Protein AF-A0A9W3SJL1-F1 (afdb_monomer_lite)

Sequence (80 aa):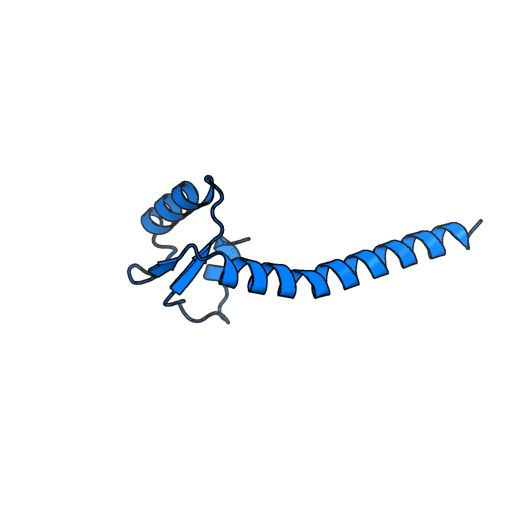
MFKKTLQSFHVSKPCTITIDKNPAYPVAITKLKKEKKVPLGTQIRQIKYLNNVVEQDHRFIKKRLRSMLGFTQLHVFLQE

Foldseek 3Di:
DVLVQLVDPPDDQAQEDEDEPDPVVVVVVVVCVVVVSHPPNYHYDHDPVVVVVVVVVVVVVVVVVVVVVVVVVVVVVVVD

InterPro domains:
  IPR032874 DDE domain [PF13610] (2-74)
  IPR052183 Bacterial Insertion Sequence Transposase [PTHR35528] (18-72)

Radius of gyration: 18.25 Å; chains: 1; bounding box: 46×30×42 Å

Secondary structure (DSSP, 8-state):
-HHHHHT-TTS---SEEE--S-THHHHHHHHHHHTT-S-TT-EEE--HHHHHHHHHHHHHHHHHHHHHHHHHHHHHHT--

Organism: Bacillus thuringiensis (NCBI:txid1428)

Structure (mmCIF, N/CA/C/O backbone):
data_AF-A0A9W3SJL1-F1
#
_entry.id   AF-A0A9W3SJL1-F1
#
loop_
_atom_site.group_PDB
_atom_site.id
_atom_site.type_symbol
_atom_site.label_atom_id
_atom_site.label_alt_id
_atom_site.label_comp_id
_atom_site.label_asym_id
_atom_site.label_entity_id
_atom_site.label_seq_id
_atom_site.pdbx_PDB_ins_code
_atom_site.Cartn_x
_atom_site.Cartn_y
_atom_site.Cartn_z
_atom_site.occupancy
_atom_site.B_iso_or_equiv
_atom_site.auth_seq_id
_atom_site.auth_comp_id
_atom_site.auth_asym_id
_atom_site.auth_atom_id
_atom_site.pdbx_PDB_model_num
ATOM 1 N N . MET A 1 1 ? 1.720 9.125 -1.211 1.00 60.78 1 MET A N 1
ATOM 2 C CA . MET A 1 1 ? 1.181 8.169 -2.204 1.00 60.78 1 MET A CA 1
ATOM 3 C C . MET A 1 1 ? -0.153 7.573 -1.748 1.00 60.78 1 MET A C 1
ATOM 5 O O . MET A 1 1 ? -1.166 7.983 -2.287 1.00 60.78 1 MET A O 1
ATOM 9 N N . PHE A 1 2 ? -0.203 6.739 -0.701 1.00 72.19 2 PHE A N 1
ATOM 10 C CA . PHE A 1 2 ? -1.423 6.009 -0.289 1.00 72.19 2 PHE A CA 1
ATOM 11 C C . PHE A 1 2 ? -2.663 6.875 0.032 1.00 72.19 2 PHE A C 1
ATOM 13 O O . PHE A 1 2 ? -3.779 6.562 -0.360 1.00 72.19 2 PHE A O 1
ATOM 20 N N . LYS A 1 3 ? -2.491 8.027 0.693 1.00 74.19 3 LYS A N 1
ATOM 21 C CA . LYS A 1 3 ? -3.608 8.963 0.923 1.00 74.19 3 LYS A CA 1
ATOM 22 C C . LYS A 1 3 ? -4.178 9.527 -0.388 1.00 74.19 3 LYS A C 1
ATOM 24 O O . LYS A 1 3 ? -5.381 9.717 -0.482 1.00 74.19 3 LYS A O 1
ATOM 29 N N . LYS A 1 4 ? -3.324 9.770 -1.392 1.00 78.38 4 LYS A N 1
ATOM 30 C CA . LYS A 1 4 ? -3.746 10.298 -2.699 1.00 78.38 4 LYS A CA 1
ATOM 31 C C . LYS A 1 4 ? -4.548 9.255 -3.481 1.00 78.38 4 LYS A C 1
ATOM 33 O O . LYS A 1 4 ? -5.533 9.610 -4.109 1.00 78.38 4 LYS A O 1
ATOM 38 N N . THR A 1 5 ? -4.170 7.976 -3.398 1.00 75.69 5 THR A N 1
ATOM 39 C CA . THR A 1 5 ? -4.892 6.894 -4.088 1.00 75.69 5 THR A CA 1
ATOM 40 C C . THR A 1 5 ? -6.290 6.680 -3.513 1.00 75.69 5 THR A C 1
ATOM 42 O O . THR A 1 5 ? -7.227 6.491 -4.276 1.00 75.69 5 THR A O 1
ATOM 45 N N . LEU A 1 6 ? -6.459 6.798 -2.191 1.00 76.19 6 LEU A N 1
ATOM 46 C CA . LEU A 1 6 ? -7.774 6.726 -1.536 1.00 76.19 6 LEU A CA 1
ATOM 47 C C . LEU A 1 6 ? -8.679 7.941 -1.807 1.00 76.19 6 LEU A C 1
ATOM 49 O O . LEU A 1 6 ? -9.881 7.862 -1.589 1.00 76.19 6 LEU A O 1
ATOM 53 N N . GLN A 1 7 ? -8.105 9.066 -2.240 1.00 74.38 7 GLN A N 1
ATOM 54 C CA . GLN A 1 7 ? -8.829 10.305 -2.545 1.00 74.38 7 GLN A CA 1
ATOM 55 C C . GLN A 1 7 ? -9.180 10.450 -4.033 1.00 74.38 7 GLN A C 1
ATOM 57 O O . GLN A 1 7 ? -9.860 11.403 -4.400 1.00 74.38 7 GLN A O 1
ATOM 62 N N . SER A 1 8 ? -8.703 9.545 -4.892 1.00 77.44 8 SER A N 1
ATOM 63 C CA . SER A 1 8 ? -8.950 9.612 -6.332 1.00 77.44 8 SER A CA 1
ATOM 64 C C . SER A 1 8 ? -10.410 9.294 -6.655 1.00 77.44 8 SER A C 1
ATOM 66 O O . SER A 1 8 ? -10.917 8.249 -6.253 1.00 77.44 8 SER A O 1
ATOM 68 N N . PHE A 1 9 ? -11.063 10.160 -7.436 1.00 65.12 9 PHE A N 1
ATOM 69 C CA . PHE A 1 9 ? -12.465 10.002 -7.847 1.00 65.12 9 PHE A CA 1
ATOM 70 C C . PHE A 1 9 ? -12.718 8.739 -8.686 1.00 65.12 9 PHE A C 1
ATOM 72 O O . PHE A 1 9 ? -13.824 8.210 -8.676 1.00 65.12 9 PHE A O 1
ATOM 79 N N . HIS A 1 10 ? -11.694 8.230 -9.379 1.00 74.00 10 HIS A N 1
ATOM 80 C CA . HIS A 1 10 ? -11.800 7.037 -10.227 1.00 74.00 10 HIS A CA 1
ATOM 81 C C . HIS A 1 10 ? -11.721 5.716 -9.449 1.00 74.00 10 HIS A C 1
ATOM 83 O O . HIS A 1 10 ? -11.903 4.650 -10.032 1.00 74.00 10 HIS A O 1
ATOM 89 N N . VAL A 1 11 ? -11.419 5.757 -8.148 1.00 67.38 11 VAL A N 1
ATOM 90 C CA . VAL A 1 11 ? -11.241 4.555 -7.331 1.00 67.38 11 VAL A CA 1
ATOM 91 C C . VAL A 1 11 ? -12.473 4.372 -6.451 1.00 67.38 11 VAL A C 1
ATOM 93 O O . VAL A 1 11 ? -12.704 5.129 -5.509 1.00 67.38 11 VAL A O 1
ATOM 96 N N . SER A 1 12 ? -13.269 3.339 -6.737 1.00 70.75 12 SER A N 1
ATOM 97 C CA . SER A 1 12 ? -14.344 2.901 -5.842 1.00 70.75 12 SER A CA 1
ATOM 98 C C . SER A 1 12 ? -13.773 2.549 -4.467 1.00 70.75 12 SER A C 1
ATOM 100 O O . SER A 1 12 ? -12.683 1.979 -4.385 1.00 70.75 12 SER A O 1
ATOM 102 N N . LYS A 1 13 ? -14.520 2.829 -3.391 1.00 76.31 13 LYS A N 1
ATOM 103 C CA . LYS A 1 13 ? -14.123 2.485 -2.014 1.00 76.31 13 LYS A CA 1
ATOM 104 C C . LYS A 1 13 ? -13.703 1.005 -1.951 1.00 76.31 13 LYS A C 1
ATOM 106 O O . LYS A 1 13 ? -14.554 0.140 -2.162 1.00 76.31 13 LYS A O 1
ATOM 111 N N . PRO A 1 14 ? -12.420 0.694 -1.691 1.00 77.69 14 PRO A N 1
ATOM 112 C CA . PRO A 1 14 ? -11.947 -0.680 -1.756 1.00 77.69 14 PRO A CA 1
ATOM 113 C C . PRO A 1 14 ? -12.518 -1.479 -0.585 1.00 77.69 14 PRO A C 1
ATOM 115 O O . PRO A 1 14 ? -12.440 -1.048 0.561 1.00 77.69 14 PRO A O 1
ATOM 118 N N . CYS A 1 15 ? -13.060 -2.663 -0.866 1.00 83.19 15 CYS A N 1
ATOM 119 C CA . CYS A 1 15 ? -13.526 -3.582 0.175 1.00 83.19 15 CYS A CA 1
ATOM 120 C C . CYS A 1 15 ? -12.344 -4.280 0.880 1.00 83.19 15 CYS A C 1
ATOM 122 O O . CYS A 1 15 ? -12.409 -4.620 2.061 1.00 83.19 15 CYS A O 1
ATOM 124 N N . THR A 1 16 ? -11.218 -4.452 0.179 1.00 84.19 16 THR A N 1
ATOM 125 C CA . THR A 1 16 ? -10.012 -5.093 0.716 1.00 84.19 16 THR A CA 1
ATOM 126 C C . THR A 1 16 ? -8.748 -4.416 0.201 1.00 84.19 16 THR A C 1
ATOM 128 O O . THR A 1 16 ? -8.627 -4.141 -0.991 1.00 84.19 16 THR A O 1
ATOM 131 N N . ILE A 1 17 ? -7.782 -4.183 1.089 1.00 87.00 17 ILE A N 1
ATOM 132 C CA . ILE A 1 17 ? -6.472 -3.614 0.765 1.00 87.00 17 ILE A CA 1
ATOM 133 C C . ILE A 1 17 ? -5.398 -4.643 1.107 1.00 87.00 17 ILE A C 1
ATOM 135 O O . ILE A 1 17 ? -5.342 -5.168 2.221 1.00 87.00 17 ILE A O 1
ATOM 139 N N . THR A 1 18 ? -4.537 -4.922 0.131 1.00 88.50 18 THR A N 1
ATOM 140 C CA . THR A 1 18 ? -3.361 -5.775 0.328 1.00 88.50 18 THR A CA 1
ATOM 141 C C . THR A 1 18 ? -2.171 -4.904 0.684 1.00 88.50 18 THR A C 1
ATOM 143 O O . THR A 1 18 ? -1.952 -3.879 0.038 1.00 88.50 18 THR A O 1
ATOM 146 N N . ILE A 1 19 ? -1.442 -5.280 1.729 1.00 86.38 19 ILE A N 1
ATOM 147 C CA . ILE A 1 19 ? -0.347 -4.482 2.273 1.00 86.38 19 ILE A CA 1
ATOM 148 C C . ILE A 1 19 ? 0.865 -5.375 2.505 1.00 86.38 19 ILE A C 1
ATOM 150 O O . ILE A 1 19 ? 0.739 -6.556 2.837 1.00 86.38 19 ILE A O 1
ATOM 154 N N . ASP A 1 20 ? 2.043 -4.788 2.329 1.00 84.62 20 ASP A N 1
ATOM 155 C CA . ASP A 1 20 ? 3.291 -5.454 2.637 1.00 84.62 20 ASP A CA 1
ATOM 156 C C . ASP A 1 20 ? 3.523 -5.646 4.145 1.00 84.62 20 ASP A C 1
ATOM 158 O O . ASP A 1 20 ? 2.935 -4.958 4.980 1.00 84.62 20 ASP A O 1
ATOM 162 N N . LYS A 1 21 ? 4.370 -6.616 4.497 1.00 84.12 21 LYS A N 1
ATOM 163 C CA . LYS A 1 21 ? 4.696 -6.978 5.884 1.00 84.12 21 LYS A CA 1
ATOM 164 C C . LYS A 1 21 ? 5.640 -5.983 6.576 1.00 84.12 21 LYS A C 1
ATOM 166 O O . LYS A 1 21 ? 6.144 -6.268 7.658 1.00 84.12 21 LYS A O 1
ATOM 171 N N . ASN A 1 22 ? 5.889 -4.817 5.984 1.00 86.81 22 ASN A N 1
ATOM 172 C CA . ASN A 1 22 ? 6.717 -3.782 6.591 1.00 86.81 22 ASN A CA 1
ATOM 173 C C . ASN A 1 22 ? 6.070 -3.216 7.884 1.00 86.81 22 ASN A C 1
ATOM 175 O O . ASN A 1 22 ? 4.890 -2.840 7.874 1.00 86.81 22 ASN A O 1
ATOM 179 N N . PRO A 1 23 ? 6.840 -3.089 8.986 1.00 86.19 23 PRO A N 1
ATOM 180 C CA . PRO A 1 23 ? 6.348 -2.613 10.284 1.00 86.19 23 PRO A CA 1
ATOM 181 C C . PRO A 1 23 ? 5.795 -1.177 10.281 1.00 86.19 23 PRO A C 1
ATOM 183 O O . PRO A 1 23 ? 5.039 -0.811 11.180 1.00 86.19 23 PRO A O 1
ATOM 186 N N . ALA A 1 24 ? 6.108 -0.356 9.275 1.00 88.56 24 ALA A N 1
ATOM 187 C CA . ALA A 1 24 ? 5.582 1.004 9.166 1.00 88.56 24 ALA A CA 1
ATOM 188 C C . ALA A 1 24 ? 4.080 1.049 8.816 1.00 88.56 24 ALA A C 1
ATOM 190 O O . ALA A 1 24 ? 3.380 2.007 9.168 1.00 88.56 24 ALA A O 1
ATOM 191 N N . TYR A 1 25 ? 3.555 0.030 8.125 1.00 86.94 25 TYR A N 1
ATOM 192 C CA . TYR A 1 25 ? 2.182 0.063 7.621 1.00 86.94 25 TYR A CA 1
ATOM 193 C C . TYR A 1 25 ? 1.104 -0.034 8.705 1.00 86.94 25 TYR A C 1
ATOM 195 O O . TYR A 1 25 ? 0.172 0.772 8.644 1.00 86.94 25 TYR A O 1
ATOM 203 N N . PRO A 1 26 ? 1.190 -0.932 9.708 1.00 86.75 26 PRO A N 1
ATOM 204 C CA . PRO A 1 26 ? 0.229 -0.977 10.810 1.00 86.75 26 PRO A CA 1
ATOM 205 C C . PRO A 1 26 ? 0.009 0.386 11.478 1.00 86.75 26 PRO A C 1
ATOM 207 O O . PRO A 1 26 ? -1.134 0.799 11.671 1.00 86.75 26 PRO A O 1
ATOM 210 N N . VAL A 1 27 ? 1.090 1.128 11.740 1.00 89.00 27 VAL A N 1
ATOM 211 C CA . VAL A 1 27 ? 1.045 2.466 12.355 1.00 89.00 27 VAL A CA 1
ATOM 212 C C . VAL A 1 27 ? 0.372 3.490 11.435 1.00 89.00 27 VAL A C 1
ATOM 214 O O . VAL A 1 27 ? -0.435 4.312 11.873 1.00 89.00 27 VAL A O 1
ATOM 217 N N . ALA A 1 28 ? 0.656 3.438 10.133 1.00 88.38 28 ALA A N 1
ATOM 218 C CA . ALA A 1 28 ? 0.019 4.327 9.166 1.00 88.38 28 ALA A CA 1
ATOM 219 C C . ALA A 1 28 ? -1.486 4.038 9.021 1.00 88.38 28 ALA A C 1
ATOM 221 O O . ALA A 1 28 ? -2.297 4.960 8.937 1.00 88.38 28 ALA A O 1
ATOM 222 N N . ILE A 1 29 ? -1.873 2.763 9.022 1.00 86.88 29 ILE A N 1
ATOM 223 C CA . ILE A 1 29 ? -3.265 2.320 8.891 1.00 86.88 29 ILE A CA 1
ATOM 224 C C . ILE A 1 29 ? -4.099 2.770 10.085 1.00 86.88 29 ILE A C 1
ATOM 226 O O . ILE A 1 29 ? -5.197 3.289 9.888 1.00 86.88 29 ILE A O 1
ATOM 230 N N . THR A 1 30 ? -3.610 2.579 11.312 1.00 87.06 30 THR A N 1
ATOM 231 C CA . THR A 1 30 ? -4.342 2.992 12.521 1.00 87.06 30 THR A CA 1
ATOM 232 C C . THR A 1 30 ? -4.579 4.498 12.521 1.00 87.06 30 THR A C 1
ATOM 234 O O . THR A 1 30 ? -5.703 4.944 12.764 1.00 87.06 30 THR A O 1
ATOM 237 N N . LYS A 1 31 ? -3.570 5.284 12.124 1.00 90.00 31 LYS A N 1
ATOM 238 C CA . LYS A 1 31 ? -3.706 6.732 11.930 1.00 90.00 31 LYS A CA 1
ATOM 239 C C . LYS A 1 31 ? -4.753 7.079 10.865 1.00 90.00 31 LYS A C 1
ATOM 241 O O . LYS A 1 31 ? -5.621 7.913 11.108 1.00 90.00 31 LYS A O 1
ATOM 246 N N . LEU A 1 32 ? -4.737 6.407 9.713 1.00 86.50 32 LEU A N 1
ATOM 247 C CA . LEU A 1 32 ? -5.694 6.657 8.626 1.00 86.50 32 LEU A CA 1
ATOM 248 C C . LEU A 1 32 ? -7.133 6.241 8.968 1.00 86.50 32 LEU A C 1
ATOM 250 O O . LEU A 1 32 ? -8.076 6.906 8.529 1.00 86.50 32 LEU A O 1
ATOM 254 N N . LYS A 1 33 ? -7.307 5.180 9.766 1.00 85.31 33 LYS A N 1
ATOM 255 C CA . LYS A 1 33 ? -8.607 4.788 10.330 1.00 85.31 33 LYS A CA 1
ATOM 256 C C . LYS A 1 33 ? -9.124 5.853 11.300 1.00 85.31 33 LYS A C 1
ATOM 258 O O . LYS A 1 33 ? -10.282 6.246 11.188 1.00 85.31 33 LYS A O 1
ATOM 263 N N . LYS A 1 34 ? -8.265 6.383 12.181 1.00 86.69 34 LYS A N 1
ATOM 264 C CA . LYS A 1 34 ? -8.612 7.488 13.098 1.00 86.69 34 LYS A CA 1
ATOM 265 C C . LYS A 1 34 ? -9.030 8.752 12.340 1.00 86.69 34 LYS A C 1
ATOM 267 O O . LYS A 1 34 ? -9.987 9.416 12.718 1.00 86.69 34 LYS A O 1
ATOM 272 N N . GLU A 1 35 ? -8.355 9.046 11.232 1.00 86.94 35 GLU A N 1
ATOM 273 C CA . GLU A 1 35 ? -8.667 10.176 10.348 1.00 86.94 35 GLU A CA 1
ATOM 274 C C . GLU A 1 35 ? -9.889 9.935 9.432 1.00 86.94 35 GLU A C 1
ATOM 276 O O . GLU A 1 35 ? -10.187 10.790 8.599 1.00 86.94 35 GLU A O 1
ATOM 281 N N . LYS A 1 36 ? -10.585 8.788 9.545 1.00 81.69 36 LYS A N 1
ATOM 282 C CA . LYS A 1 36 ? -11.736 8.383 8.706 1.00 81.69 36 LYS A CA 1
ATOM 283 C C . LYS A 1 36 ? -11.456 8.407 7.193 1.00 81.69 36 LYS A C 1
ATOM 285 O O . LYS A 1 36 ? -12.372 8.533 6.385 1.00 81.69 36 LYS A O 1
ATOM 290 N N . LYS A 1 37 ? -10.189 8.260 6.791 1.00 81.31 37 LYS A N 1
ATOM 291 C CA . LYS A 1 37 ? -9.769 8.253 5.374 1.00 81.31 37 LYS A CA 1
ATOM 292 C C . LYS A 1 37 ? -9.851 6.878 4.724 1.00 81.31 37 LYS A C 1
ATOM 294 O O . LYS A 1 37 ? -9.792 6.776 3.505 1.00 81.31 37 LYS A O 1
ATOM 299 N N . VAL A 1 38 ? -9.965 5.832 5.536 1.00 80.00 38 VAL A N 1
ATOM 300 C CA . VAL A 1 38 ? -10.199 4.457 5.095 1.00 80.00 38 VAL A CA 1
ATOM 301 C C . VAL A 1 38 ? -11.624 4.075 5.507 1.00 80.00 38 VAL A C 1
ATOM 303 O O . VAL A 1 38 ? -11.977 4.297 6.669 1.00 80.00 38 VAL A O 1
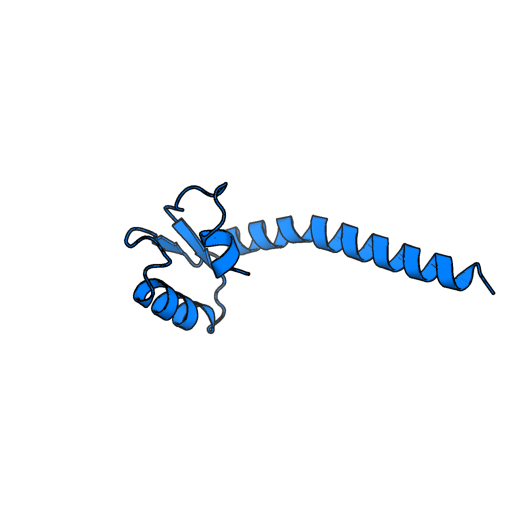ATOM 306 N N . PRO A 1 39 ? -12.448 3.511 4.607 1.00 80.12 39 PRO A N 1
ATOM 307 C CA . PRO A 1 39 ? -13.787 3.044 4.958 1.00 80.12 39 PRO A CA 1
ATOM 308 C C . PRO A 1 39 ? -13.736 2.020 6.101 1.00 80.12 39 PRO A C 1
ATOM 310 O O . PRO A 1 39 ? -12.908 1.107 6.064 1.00 80.12 39 PRO A O 1
ATOM 313 N N . LEU A 1 40 ? -14.632 2.137 7.091 1.00 72.75 40 LEU A N 1
ATOM 314 C CA . LEU A 1 40 ? -14.631 1.285 8.294 1.00 72.75 40 LEU A CA 1
ATOM 315 C C . LEU A 1 40 ? -14.725 -0.223 7.992 1.00 72.75 40 LEU A C 1
ATOM 317 O O . LEU A 1 40 ? -14.188 -1.019 8.754 1.00 72.75 40 LEU A O 1
ATOM 321 N N . GLY A 1 41 ? -15.348 -0.609 6.875 1.00 77.31 41 GLY A N 1
ATOM 322 C CA . GLY A 1 41 ? -15.489 -2.007 6.445 1.00 77.31 41 GLY A CA 1
ATOM 323 C C . GLY A 1 41 ? -14.318 -2.564 5.630 1.00 77.31 41 GLY A C 1
ATOM 324 O O . GLY A 1 41 ? -14.396 -3.688 5.147 1.00 77.31 41 GLY A O 1
ATOM 325 N N . THR A 1 42 ? -13.245 -1.793 5.435 1.00 83.12 42 THR A N 1
ATOM 326 C CA . THR A 1 42 ? -12.130 -2.224 4.584 1.00 83.12 42 THR A CA 1
ATOM 327 C C . THR A 1 42 ? -11.280 -3.268 5.295 1.00 83.12 42 THR A C 1
ATOM 329 O O . THR A 1 42 ? -10.642 -2.977 6.315 1.00 83.12 42 THR A O 1
ATOM 332 N N . GLN A 1 43 ? -11.218 -4.472 4.733 1.00 86.19 43 GLN A N 1
ATOM 333 C CA . GLN A 1 43 ? -10.348 -5.528 5.235 1.00 86.19 43 GLN A CA 1
ATOM 334 C C . GLN A 1 43 ? -8.902 -5.283 4.813 1.00 86.19 43 GLN A C 1
ATOM 336 O O . GLN A 1 43 ? -8.624 -4.845 3.697 1.00 86.19 43 GLN A O 1
ATOM 341 N N . ILE A 1 44 ? -7.965 -5.579 5.709 1.00 87.38 44 ILE A N 1
ATOM 342 C CA . ILE A 1 44 ? -6.537 -5.441 5.442 1.00 87.38 44 ILE A CA 1
ATOM 343 C C . ILE A 1 44 ? -5.912 -6.819 5.506 1.00 87.38 44 ILE A C 1
ATOM 345 O O . ILE A 1 44 ? -6.037 -7.510 6.514 1.00 87.38 44 ILE A O 1
ATOM 349 N N . ARG A 1 45 ? -5.229 -7.198 4.428 1.00 89.12 45 ARG A N 1
ATOM 350 C CA . ARG A 1 45 ? -4.580 -8.502 4.301 1.00 89.12 45 ARG A CA 1
ATOM 351 C C . ARG A 1 45 ? -3.101 -8.348 3.979 1.00 89.12 45 ARG A C 1
ATOM 353 O O . ARG A 1 45 ? -2.717 -7.488 3.190 1.00 89.12 45 ARG A O 1
ATOM 360 N N . GLN A 1 46 ? -2.289 -9.217 4.568 1.00 87.25 46 GLN A N 1
ATOM 361 C CA . GLN A 1 46 ? -0.848 -9.292 4.329 1.00 87.25 46 GLN A CA 1
ATOM 362 C C . GLN A 1 46 ? -0.521 -10.681 3.789 1.00 87.25 46 GLN A C 1
ATOM 364 O O . GLN A 1 46 ? -0.285 -11.621 4.548 1.00 87.25 46 GLN A O 1
ATOM 369 N N . ILE A 1 47 ? -0.562 -10.829 2.465 1.00 89.50 47 ILE A N 1
ATOM 370 C CA . ILE A 1 47 ? -0.387 -12.125 1.810 1.00 89.50 47 ILE A CA 1
ATOM 371 C C . ILE A 1 47 ? 0.792 -12.054 0.845 1.00 89.50 47 ILE A C 1
ATOM 373 O O . ILE A 1 47 ? 0.785 -11.262 -0.093 1.00 89.50 47 ILE A O 1
ATOM 377 N N . LYS A 1 48 ? 1.787 -12.927 1.056 1.00 86.81 48 LYS A N 1
ATOM 378 C CA . LYS A 1 48 ? 3.049 -12.921 0.301 1.00 86.81 48 LYS A CA 1
ATOM 379 C C . LYS A 1 48 ? 2.828 -13.070 -1.206 1.00 86.81 48 LYS A C 1
ATOM 381 O O . LYS A 1 48 ? 3.413 -12.323 -1.976 1.00 86.81 48 LYS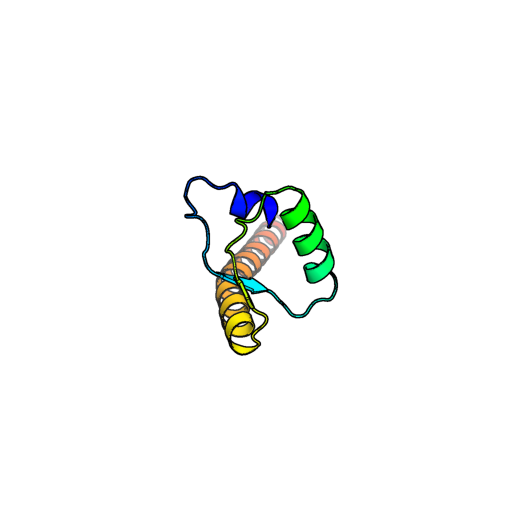 A O 1
ATOM 386 N N . TYR A 1 49 ? 1.959 -13.993 -1.630 1.00 89.31 49 TYR A N 1
ATOM 387 C CA . TYR A 1 49 ? 1.737 -14.220 -3.062 1.00 89.31 49 TYR A CA 1
ATOM 388 C C . TYR A 1 49 ? 1.128 -12.992 -3.757 1.00 89.31 49 TYR A C 1
ATOM 390 O O . TYR A 1 49 ? 1.518 -12.672 -4.873 1.00 89.31 49 TYR A O 1
ATOM 398 N N . LEU A 1 50 ? 0.217 -12.270 -3.092 1.00 87.38 50 LEU A N 1
ATOM 399 C CA . LEU A 1 50 ? -0.382 -11.059 -3.654 1.00 87.38 50 LEU A CA 1
ATOM 400 C C . LEU A 1 50 ? 0.619 -9.910 -3.718 1.00 87.38 50 LEU A C 1
ATOM 402 O O . LEU A 1 50 ? 0.598 -9.148 -4.682 1.00 87.38 50 LEU A O 1
ATOM 406 N N . ASN A 1 51 ? 1.514 -9.805 -2.733 1.00 87.25 51 ASN A N 1
ATOM 407 C CA . ASN A 1 51 ? 2.598 -8.828 -2.796 1.00 87.25 51 ASN A CA 1
ATOM 408 C C . ASN A 1 51 ? 3.503 -9.104 -3.993 1.00 87.25 51 ASN A C 1
ATOM 410 O O . ASN A 1 51 ? 3.815 -8.173 -4.723 1.00 87.25 51 ASN A O 1
ATOM 414 N N . ASN A 1 52 ? 3.826 -10.371 -4.264 1.00 88.31 52 ASN A N 1
ATOM 415 C CA . ASN A 1 52 ? 4.626 -10.729 -5.435 1.00 88.31 52 ASN A CA 1
ATOM 416 C C . ASN A 1 52 ? 3.952 -10.294 -6.752 1.00 88.31 52 ASN A C 1
ATOM 418 O O . ASN A 1 52 ? 4.641 -9.827 -7.653 1.00 88.31 52 ASN A O 1
ATOM 422 N N . VAL A 1 53 ? 2.622 -10.410 -6.873 1.00 88.25 53 VAL A N 1
ATOM 423 C CA . VAL A 1 53 ? 1.879 -9.943 -8.064 1.00 88.25 53 VAL A CA 1
ATOM 424 C C . VAL A 1 53 ? 1.972 -8.421 -8.211 1.00 88.25 53 VAL A 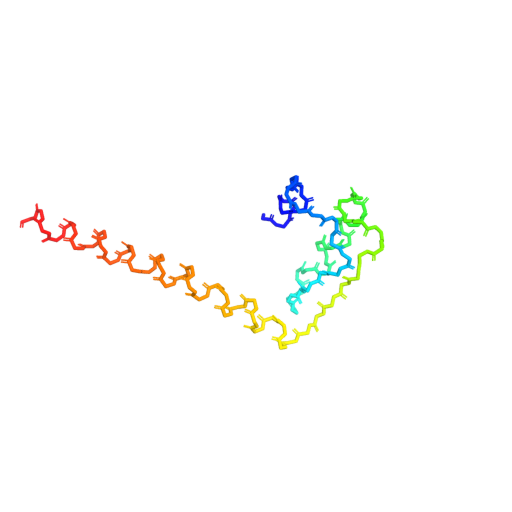C 1
ATOM 426 O O . VAL A 1 53 ? 2.268 -7.921 -9.294 1.00 88.25 53 VAL A O 1
ATOM 429 N N . VAL A 1 54 ? 1.783 -7.676 -7.118 1.00 86.50 54 VAL A N 1
ATOM 430 C CA . VAL A 1 54 ? 1.923 -6.209 -7.109 1.00 86.50 54 VAL A CA 1
ATOM 431 C C . VAL A 1 54 ? 3.358 -5.788 -7.458 1.00 86.50 54 VAL A C 1
ATOM 433 O O . VAL A 1 54 ? 3.577 -4.867 -8.242 1.00 86.50 54 VAL A O 1
ATOM 436 N N . GLU A 1 55 ? 4.360 -6.482 -6.921 1.00 86.31 55 GLU A N 1
ATOM 437 C CA . GLU A 1 55 ? 5.770 -6.241 -7.234 1.00 86.31 55 GLU A CA 1
ATOM 438 C C . GLU A 1 55 ? 6.116 -6.544 -8.696 1.00 86.31 55 GLU A C 1
ATOM 440 O O . GLU A 1 55 ? 6.923 -5.826 -9.298 1.00 86.31 55 GLU A O 1
ATOM 445 N N . GLN A 1 56 ? 5.502 -7.574 -9.281 1.00 88.50 56 GLN A N 1
ATOM 446 C CA . GLN A 1 56 ? 5.653 -7.895 -10.698 1.00 88.50 56 GLN A CA 1
ATOM 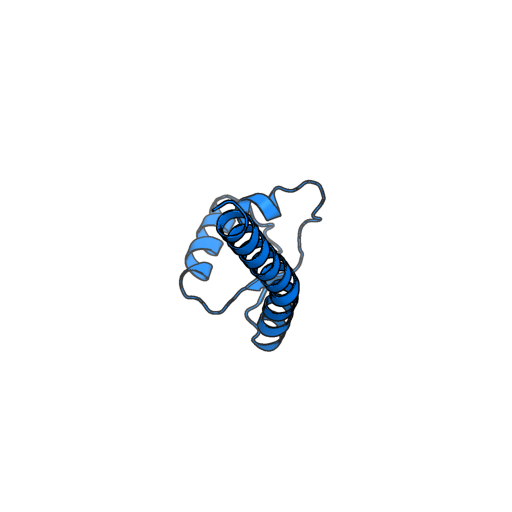447 C C . GLN A 1 56 ? 5.052 -6.818 -11.597 1.00 88.50 56 GLN A C 1
ATOM 449 O O . GLN A 1 56 ? 5.692 -6.441 -12.579 1.00 88.50 56 GLN A O 1
ATOM 454 N N . ASP A 1 57 ? 3.887 -6.272 -11.254 1.00 87.69 57 ASP A N 1
ATOM 455 C CA . ASP A 1 57 ? 3.270 -5.183 -12.019 1.00 87.69 57 ASP A CA 1
ATOM 456 C C . ASP A 1 57 ? 4.189 -3.947 -12.072 1.00 87.69 57 ASP A C 1
ATOM 458 O O . ASP A 1 57 ? 4.464 -3.369 -13.131 1.00 87.69 57 ASP A O 1
ATOM 462 N N . HIS A 1 58 ? 4.837 -3.634 -10.946 1.00 87.56 58 HIS A N 1
ATOM 463 C CA . HIS A 1 58 ? 5.841 -2.573 -10.883 1.00 87.56 58 HIS A CA 1
ATOM 464 C C . HIS A 1 58 ? 7.063 -2.821 -11.785 1.00 87.56 58 HIS A C 1
ATOM 466 O O . HIS A 1 58 ? 7.779 -1.869 -12.120 1.00 87.56 58 HIS A O 1
ATOM 472 N N . ARG A 1 59 ? 7.338 -4.067 -12.197 1.00 89.31 59 ARG A N 1
ATOM 473 C CA . ARG A 1 59 ? 8.489 -4.406 -13.050 1.00 89.31 59 ARG A CA 1
ATOM 474 C C . ARG A 1 59 ? 8.394 -3.735 -14.413 1.00 89.31 59 ARG A C 1
ATOM 476 O O . ARG A 1 59 ? 9.418 -3.277 -14.918 1.00 89.31 59 ARG A O 1
ATOM 483 N N . PHE A 1 60 ? 7.198 -3.630 -14.990 1.00 87.31 60 PHE A N 1
ATOM 484 C CA . PHE A 1 60 ? 7.005 -2.982 -16.289 1.00 87.31 60 PHE A CA 1
ATOM 485 C C . PHE A 1 60 ? 7.300 -1.485 -16.222 1.00 87.31 60 PHE A C 1
ATOM 487 O O . PHE A 1 60 ? 8.036 -0.958 -17.059 1.00 87.31 60 PHE A O 1
ATOM 494 N N . ILE A 1 61 ? 6.797 -0.819 -15.180 1.00 86.88 61 ILE A N 1
ATOM 495 C CA . ILE A 1 61 ? 7.031 0.610 -14.944 1.00 86.88 61 ILE A CA 1
ATOM 496 C C . ILE A 1 61 ? 8.524 0.861 -14.706 1.00 86.88 61 ILE A C 1
ATOM 498 O O . ILE A 1 61 ? 9.125 1.701 -15.376 1.00 86.88 61 ILE A O 1
ATOM 502 N N . LYS A 1 62 ? 9.160 0.078 -13.824 1.00 87.19 62 LYS A N 1
ATOM 503 C CA . LYS A 1 62 ? 10.606 0.176 -13.557 1.00 87.19 62 LYS A CA 1
ATOM 504 C C . LYS A 1 62 ? 11.445 -0.086 -14.809 1.00 87.19 62 LYS A C 1
ATOM 506 O O . LYS A 1 62 ? 12.434 0.608 -15.026 1.00 87.19 62 LYS A O 1
ATOM 511 N N . LYS A 1 63 ? 11.053 -1.053 -15.646 1.00 87.50 63 LYS A N 1
ATOM 512 C CA . LYS A 1 63 ? 11.741 -1.357 -16.908 1.00 87.50 63 LYS A CA 1
ATOM 513 C C . LYS A 1 63 ? 11.681 -0.170 -17.868 1.00 87.50 63 LYS A C 1
ATOM 515 O O . LYS A 1 63 ? 12.723 0.218 -18.382 1.00 87.50 63 LYS A O 1
ATOM 520 N N . ARG A 1 64 ? 10.505 0.443 -18.052 1.00 85.31 64 ARG A N 1
ATOM 521 C CA . ARG A 1 64 ? 10.354 1.654 -18.881 1.00 85.31 64 ARG A CA 1
ATOM 522 C C . ARG A 1 64 ? 11.215 2.809 -18.371 1.00 85.31 64 ARG A C 1
ATOM 524 O O . ARG A 1 64 ? 11.940 3.407 -19.157 1.00 85.31 64 ARG A O 1
ATOM 531 N N . LEU A 1 65 ? 11.184 3.078 -17.064 1.00 83.19 65 LEU A N 1
ATOM 532 C CA . LEU A 1 65 ? 12.006 4.129 -16.451 1.00 83.19 65 LEU A CA 1
ATOM 533 C C . LEU A 1 65 ? 13.509 3.874 -16.650 1.00 83.19 65 LEU A C 1
ATOM 535 O O . LEU A 1 65 ? 14.247 4.792 -16.994 1.00 83.19 65 LEU A O 1
ATOM 539 N N . ARG A 1 66 ? 13.961 2.623 -16.499 1.00 81.69 66 ARG A N 1
ATOM 540 C CA . ARG A 1 66 ? 15.364 2.244 -16.723 1.00 81.69 66 ARG A CA 1
ATOM 541 C C . ARG A 1 66 ? 15.788 2.399 -18.184 1.00 81.69 66 ARG A C 1
ATOM 543 O O . ARG A 1 66 ? 16.902 2.840 -18.435 1.00 81.69 66 ARG A O 1
ATOM 550 N N . SER A 1 67 ? 14.916 2.064 -19.135 1.00 77.25 67 SER A N 1
ATOM 551 C CA . SER A 1 67 ? 15.182 2.297 -20.558 1.00 77.25 67 SER A CA 1
ATOM 552 C C . SER A 1 67 ? 15.334 3.790 -20.865 1.00 77.25 67 SER A C 1
ATOM 554 O O . SER A 1 67 ? 16.283 4.160 -21.543 1.00 77.25 67 SER A O 1
ATOM 556 N N . MET A 1 68 ? 14.471 4.649 -20.310 1.00 74.81 68 MET A N 1
ATOM 557 C CA . MET A 1 68 ? 14.553 6.109 -20.485 1.00 74.81 68 MET A CA 1
ATOM 558 C C . MET A 1 68 ? 15.861 6.715 -19.952 1.00 74.81 68 MET A C 1
ATOM 560 O O . MET A 1 68 ? 16.447 7.564 -20.615 1.00 74.81 68 MET A O 1
ATOM 564 N N . LEU A 1 69 ? 16.370 6.229 -18.814 1.00 67.69 69 LEU A N 1
ATOM 565 C CA . LEU A 1 69 ? 17.669 6.651 -18.265 1.00 67.69 69 LEU A CA 1
ATOM 566 C C . LEU A 1 69 ? 18.854 6.336 -19.200 1.00 67.69 69 LEU A C 1
ATOM 568 O O . LEU A 1 69 ? 19.818 7.096 -19.262 1.00 67.69 69 LEU A O 1
ATOM 572 N N . GLY A 1 70 ? 18.780 5.240 -19.962 1.00 60.50 70 GLY A N 1
ATOM 573 C CA . GLY A 1 70 ? 19.792 4.914 -20.972 1.00 60.50 70 GLY A CA 1
ATOM 574 C C . GLY A 1 70 ? 19.787 5.883 -22.160 1.00 60.50 70 GLY A C 1
ATOM 575 O O . GLY A 1 70 ? 20.848 6.243 -22.664 1.00 60.50 70 GLY A O 1
ATOM 576 N N . PHE A 1 71 ? 18.609 6.365 -22.568 1.00 59.06 71 PHE A N 1
ATOM 577 C CA . PHE A 1 71 ? 18.483 7.344 -23.653 1.00 59.06 71 PHE A CA 1
ATOM 578 C C . PHE A 1 71 ? 19.008 8.728 -23.257 1.00 59.06 71 PHE A C 1
ATOM 580 O O . PHE A 1 71 ? 19.624 9.398 -24.083 1.00 59.06 71 PHE A O 1
ATOM 587 N N . THR A 1 72 ? 18.850 9.136 -21.992 1.00 56.16 72 THR A N 1
ATOM 588 C CA . THR A 1 72 ? 19.460 10.382 -21.495 1.00 56.16 72 THR A CA 1
ATOM 589 C C . THR A 1 72 ? 20.987 10.317 -21.463 1.00 56.16 72 THR A C 1
ATOM 591 O O . THR A 1 72 ? 21.636 11.322 -21.720 1.00 56.16 72 THR A O 1
ATOM 594 N N . GLN A 1 73 ? 21.570 9.138 -21.213 1.00 55.44 73 GLN A N 1
ATOM 595 C CA . GLN A 1 73 ? 23.023 8.950 -21.260 1.00 55.44 73 GLN A CA 1
ATOM 596 C C . GLN A 1 73 ? 23.558 9.000 -22.701 1.00 55.44 73 GLN A C 1
ATOM 598 O O . GLN A 1 73 ? 24.546 9.677 -22.952 1.00 55.44 73 GLN A O 1
ATOM 603 N N . LEU A 1 74 ? 22.885 8.357 -23.664 1.00 54.50 74 LEU A N 1
ATOM 604 C CA . LEU A 1 74 ? 23.286 8.405 -25.080 1.00 54.50 74 LEU A CA 1
ATOM 605 C C . LEU A 1 74 ? 23.209 9.815 -25.683 1.00 54.50 74 LEU A C 1
ATOM 607 O O . LEU A 1 74 ? 24.052 10.161 -26.500 1.00 54.50 74 LEU A O 1
ATOM 611 N N . HIS A 1 75 ? 22.231 10.630 -25.278 1.00 47.12 75 HIS A N 1
ATOM 612 C CA . HIS A 1 75 ? 22.108 12.006 -25.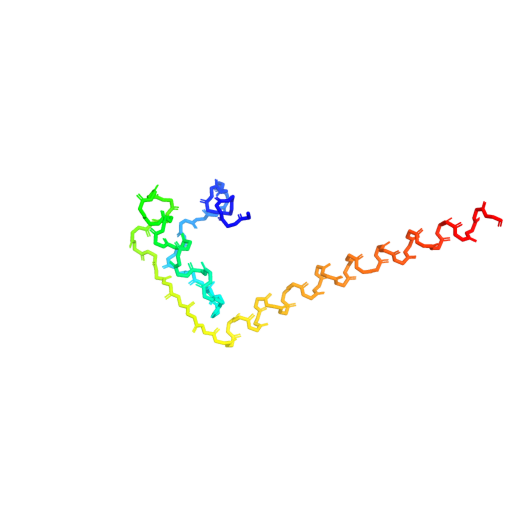770 1.00 47.12 75 HIS A CA 1
ATOM 613 C C . HIS A 1 75 ? 23.270 12.896 -25.308 1.00 47.12 75 HIS A C 1
ATOM 615 O O . HIS A 1 75 ? 23.781 13.676 -26.097 1.00 47.12 75 HIS A O 1
ATOM 621 N N . VAL A 1 76 ? 23.732 12.735 -24.061 1.00 51.81 76 VAL A N 1
ATOM 622 C CA . VAL A 1 76 ? 24.892 13.478 -23.537 1.00 51.81 76 VAL A CA 1
ATOM 623 C C . VAL A 1 76 ? 26.201 13.025 -24.199 1.00 51.81 76 VAL A C 1
ATOM 625 O O . VAL A 1 76 ? 27.062 13.851 -24.459 1.00 51.81 76 VAL A O 1
ATOM 628 N N . PHE A 1 77 ? 26.344 11.737 -24.526 1.00 44.19 77 PHE A N 1
ATOM 629 C CA . PHE A 1 77 ? 27.548 11.200 -25.183 1.00 44.19 77 PHE A CA 1
ATOM 630 C C . PHE A 1 77 ? 27.632 11.456 -26.700 1.00 44.19 77 PHE A C 1
ATOM 632 O O . PHE A 1 77 ? 28.679 11.211 -27.285 1.00 44.19 77 PHE A O 1
ATOM 639 N N . LEU A 1 78 ? 26.554 11.909 -27.349 1.00 47.28 78 LEU A N 1
ATOM 640 C CA . LEU A 1 78 ? 26.523 12.231 -28.787 1.00 47.28 78 LEU A CA 1
ATOM 641 C C . LEU A 1 78 ? 26.607 13.742 -29.064 1.00 47.28 78 LEU A C 1
ATOM 643 O O . LEU A 1 78 ? 26.399 14.166 -30.201 1.00 47.28 78 LEU A O 1
ATOM 647 N N . GLN A 1 79 ? 26.871 14.543 -28.031 1.00 40.31 79 GLN A N 1
ATOM 648 C CA . GLN A 1 79 ? 26.955 16.003 -28.106 1.00 40.31 79 GLN A CA 1
ATOM 649 C C . GLN A 1 79 ? 28.348 16.550 -27.728 1.00 40.31 79 GLN A C 1
ATOM 651 O O . GLN A 1 79 ? 28.499 17.762 -27.597 1.00 40.31 79 GLN A O 1
ATOM 656 N N . GLU A 1 80 ? 29.341 15.662 -27.604 1.00 40.38 80 GLU A N 1
ATOM 657 C CA . GLU A 1 80 ? 30.783 15.947 -27.480 1.00 40.38 80 GLU A CA 1
ATOM 658 C C . GLU A 1 80 ? 31.515 15.528 -28.763 1.00 40.38 80 GLU A C 1
ATOM 660 O O . GLU A 1 80 ? 31.173 14.448 -29.307 1.00 40.38 80 GLU A O 1
#

pLDDT: mean 78.31, std 12.94, range [40.31, 90.0]